Protein AF-A0A7L4RL61-F1 (afdb_monomer_lite)

Structure (mmCIF, N/CA/C/O backbone):
data_AF-A0A7L4RL61-F1
#
_entry.id   AF-A0A7L4RL61-F1
#
loop_
_atom_site.group_PDB
_atom_site.id
_atom_site.type_symbol
_atom_site.label_atom_id
_atom_site.label_alt_id
_atom_site.label_comp_id
_atom_site.label_asym_id
_atom_site.label_entity_id
_atom_site.label_seq_id
_atom_site.pdbx_PDB_ins_code
_atom_site.Cartn_x
_atom_site.Cartn_y
_atom_site.Cartn_z
_atom_site.occupancy
_atom_site.B_iso_or_equiv
_atom_site.auth_seq_id
_atom_site.auth_comp_id
_atom_site.auth_asym_id
_atom_site.auth_atom_id
_atom_site.pdbx_PDB_model_num
ATOM 1 N N . MET A 1 1 ? -25.732 40.008 20.640 1.00 53.16 1 MET A N 1
ATOM 2 C CA . MET A 1 1 ? -24.297 39.909 20.272 1.00 53.16 1 MET A CA 1
ATOM 3 C C . MET A 1 1 ? -23.603 38.650 20.796 1.00 53.16 1 MET A C 1
ATOM 5 O O . MET A 1 1 ? -23.028 37.948 19.981 1.00 53.16 1 MET A O 1
ATOM 9 N N . LYS A 1 2 ? -23.677 38.302 22.093 1.00 52.09 2 LYS A N 1
ATOM 10 C CA . LYS A 1 2 ? -22.966 37.127 22.654 1.00 52.09 2 LYS A CA 1
ATOM 11 C C . LYS A 1 2 ? -23.330 35.771 22.014 1.00 52.09 2 LYS A C 1
ATOM 13 O O . LYS A 1 2 ? -22.437 34.976 21.759 1.00 52.09 2 LYS A O 1
ATOM 18 N N . ARG A 1 3 ? -24.611 35.531 21.694 1.00 57.09 3 ARG A N 1
ATOM 19 C CA . ARG A 1 3 ? -25.061 34.282 21.040 1.00 57.09 3 ARG A CA 1
ATOM 20 C C . ARG A 1 3 ? -24.516 34.125 19.617 1.00 57.09 3 ARG A C 1
ATOM 22 O O . ARG A 1 3 ? -24.036 33.061 19.271 1.00 57.09 3 ARG A O 1
ATOM 29 N N . VAL A 1 4 ? -24.504 35.210 18.841 1.00 68.00 4 VAL A N 1
ATOM 30 C CA . VAL A 1 4 ? -23.969 35.227 17.467 1.00 68.00 4 VAL A CA 1
ATOM 31 C C . VAL A 1 4 ? -22.466 34.946 17.460 1.00 68.00 4 VAL A C 1
ATOM 33 O O . VAL A 1 4 ? -21.997 34.171 16.636 1.00 68.00 4 VAL A O 1
ATOM 36 N N . LEU A 1 5 ? -21.725 35.510 18.422 1.00 64.75 5 LEU A N 1
ATOM 37 C CA . LEU A 1 5 ? -20.291 35.260 18.573 1.00 64.75 5 LEU A CA 1
ATOM 38 C C . LEU A 1 5 ? -19.998 33.790 18.922 1.00 64.75 5 LEU A C 1
ATOM 40 O O . LEU A 1 5 ? -19.074 33.213 18.362 1.00 64.75 5 LEU A O 1
ATOM 44 N N . ALA A 1 6 ? -20.801 33.175 19.800 1.00 62.53 6 ALA A N 1
ATOM 45 C CA . ALA A 1 6 ? -20.654 31.766 20.171 1.00 62.53 6 ALA A CA 1
ATOM 46 C C . ALA A 1 6 ? -20.967 30.819 19.001 1.00 62.53 6 ALA A C 1
ATOM 48 O O . ALA A 1 6 ? -20.230 29.863 18.780 1.00 62.53 6 ALA A O 1
ATOM 49 N N . THR A 1 7 ? -22.009 31.105 18.214 1.00 70.38 7 THR A N 1
ATOM 50 C CA . THR A 1 7 ? -22.335 30.316 17.016 1.00 70.38 7 THR A CA 1
ATOM 51 C C . THR A 1 7 ? -21.255 30.452 15.943 1.00 70.38 7 THR A C 1
ATOM 53 O O . THR A 1 7 ? -20.861 29.452 15.355 1.00 70.38 7 THR A O 1
ATOM 56 N N . LEU A 1 8 ? -20.710 31.654 15.730 1.00 68.88 8 LEU A N 1
ATOM 57 C CA . LEU A 1 8 ? -19.584 31.875 14.815 1.00 68.88 8 LEU A CA 1
ATOM 58 C C . LEU A 1 8 ? -18.316 31.143 15.262 1.00 68.88 8 LEU A C 1
ATOM 60 O O . LEU A 1 8 ? -17.665 30.514 14.437 1.00 68.88 8 LEU A O 1
ATOM 64 N N . LEU A 1 9 ? -17.992 31.177 16.558 1.00 69.62 9 LEU A N 1
ATOM 65 C CA . LEU A 1 9 ? -16.874 30.421 17.128 1.00 69.62 9 LEU A CA 1
ATOM 66 C C . LEU A 1 9 ? -17.061 28.913 16.963 1.00 69.62 9 LEU A C 1
ATOM 68 O O . LEU A 1 9 ? -16.112 28.226 16.605 1.00 69.62 9 LEU A O 1
ATOM 72 N N . PHE A 1 10 ? -18.277 28.406 17.175 1.00 71.75 10 PHE A N 1
ATOM 73 C CA . PHE A 1 10 ? -18.586 26.993 16.978 1.00 71.75 10 PHE A CA 1
ATOM 74 C C . PHE A 1 10 ? -18.433 26.584 15.510 1.00 71.75 10 PHE A C 1
ATOM 76 O O . PHE A 1 10 ? -17.782 25.587 15.228 1.00 71.75 10 PHE A O 1
ATOM 83 N N . VAL A 1 11 ? -18.952 27.381 14.569 1.00 72.50 11 VAL A N 1
ATOM 84 C CA . VAL A 1 11 ? -18.813 27.126 13.125 1.00 72.50 11 VAL A CA 1
ATOM 85 C C . VAL A 1 11 ? -17.354 27.218 12.676 1.00 72.50 11 VAL A C 1
ATOM 87 O O . VAL A 1 11 ? -16.914 26.370 11.912 1.00 72.50 11 VAL A O 1
ATOM 90 N N . LEU A 1 12 ? -16.581 28.187 13.172 1.00 63.78 12 LEU A N 1
ATOM 91 C CA . LEU A 1 12 ? -15.153 28.319 12.860 1.00 63.78 12 LEU A CA 1
ATOM 92 C C . LEU A 1 12 ? -14.323 27.169 13.436 1.00 63.78 12 LEU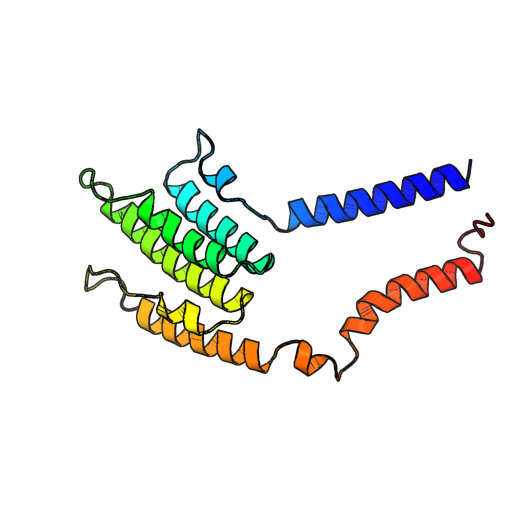 A C 1
ATOM 94 O O . LEU A 1 12 ? -13.413 26.691 12.767 1.00 63.78 12 LEU A O 1
ATOM 98 N N . LEU A 1 13 ? -14.648 26.691 14.640 1.00 62.44 13 LEU A N 1
ATOM 99 C CA . LEU A 1 13 ? -14.012 25.510 15.224 1.00 62.44 13 LEU A CA 1
ATOM 100 C C . LEU A 1 13 ? -14.370 24.246 14.442 1.00 62.44 13 LEU A C 1
ATOM 102 O O . LEU A 1 13 ? -13.479 23.459 14.160 1.00 62.44 13 LEU A O 1
ATOM 106 N N . PHE A 1 14 ? -15.631 24.076 14.041 1.00 63.84 14 PHE A N 1
ATOM 107 C CA . PHE A 1 14 ? -16.071 22.914 13.263 1.00 63.84 14 PHE A CA 1
ATOM 108 C C . PHE A 1 14 ? -15.510 22.921 11.833 1.00 63.84 14 PHE A C 1
ATOM 110 O O . PHE A 1 14 ? -15.072 21.892 11.331 1.00 63.84 14 PHE A O 1
ATOM 117 N N . ALA A 1 15 ? -15.476 24.084 11.178 1.00 58.72 15 ALA A N 1
ATOM 118 C CA . ALA A 1 15 ? -14.875 24.249 9.857 1.00 58.72 15 ALA A CA 1
ATOM 119 C C . ALA A 1 15 ? -13.347 24.113 9.910 1.00 58.72 15 ALA A C 1
ATOM 121 O O . ALA A 1 15 ? -12.753 23.530 9.009 1.00 58.72 15 ALA A O 1
ATOM 122 N N . GLY A 1 16 ? -12.714 24.604 10.979 1.00 52.19 16 GLY A N 1
ATOM 123 C CA . GLY A 1 16 ? -11.284 24.447 11.223 1.00 52.19 16 GLY A CA 1
ATOM 124 C C . GLY A 1 16 ? -10.897 22.996 11.500 1.00 52.19 16 GLY A C 1
ATOM 125 O O . GLY A 1 16 ? -9.913 22.522 10.944 1.00 52.19 16 GLY A O 1
ATOM 126 N N . THR A 1 17 ? -11.682 22.253 12.287 1.00 55.97 17 THR A N 1
ATOM 127 C CA . THR A 1 17 ? -11.422 20.825 12.512 1.00 55.97 17 THR A CA 1
ATOM 128 C C . THR A 1 17 ? -11.669 20.010 11.249 1.00 55.97 17 THR A C 1
ATOM 130 O O . THR A 1 17 ? -10.802 19.225 10.898 1.00 55.97 17 THR A O 1
ATOM 133 N N . PHE A 1 18 ? -12.754 20.231 10.499 1.00 51.75 18 PHE A N 1
ATOM 134 C CA . PHE A 1 18 ? -12.973 19.537 9.218 1.00 51.75 18 PHE A CA 1
ATOM 135 C C . PHE A 1 18 ? -11.929 19.899 8.149 1.00 51.75 18 PHE A C 1
ATOM 137 O O . PHE A 1 18 ? -11.451 19.022 7.433 1.00 51.75 18 PHE A O 1
ATOM 144 N N . GLY A 1 19 ? -11.533 21.170 8.055 1.00 46.69 19 GLY A N 1
ATOM 145 C CA . GLY A 1 19 ? -10.506 21.627 7.116 1.00 46.69 19 GLY A CA 1
ATOM 146 C C . GLY A 1 19 ? -9.113 21.087 7.448 1.00 46.69 19 GLY A C 1
ATOM 147 O O . GLY A 1 19 ? -8.386 20.662 6.548 1.00 46.69 19 GLY A O 1
ATOM 148 N N . CYS A 1 20 ? -8.753 21.029 8.734 1.00 41.34 20 CYS A N 1
ATOM 149 C CA . CYS A 1 20 ? -7.520 20.380 9.176 1.00 41.34 20 CYS A CA 1
ATOM 150 C C . CYS A 1 20 ? -7.597 18.861 8.968 1.00 41.34 20 CYS A C 1
ATOM 152 O O . CYS A 1 20 ? -6.671 18.281 8.430 1.00 41.34 20 CYS A O 1
ATOM 154 N N . LEU A 1 21 ? -8.707 18.193 9.277 1.00 41.88 21 LEU A N 1
ATOM 155 C CA . LEU A 1 21 ? -8.818 16.745 9.051 1.00 41.88 21 LEU A CA 1
ATOM 156 C C . LEU A 1 21 ? -8.637 16.357 7.569 1.00 41.88 21 LEU A C 1
ATOM 158 O O . LEU A 1 21 ? -8.052 15.321 7.290 1.00 41.88 21 LEU A O 1
ATOM 162 N N . ASN A 1 22 ? -9.037 17.194 6.611 1.00 42.53 22 ASN A N 1
ATOM 163 C CA . ASN A 1 22 ? -8.818 16.885 5.192 1.00 42.53 22 ASN A CA 1
ATOM 164 C C . ASN A 1 22 ? -7.415 17.264 4.685 1.00 42.53 22 ASN A C 1
ATOM 166 O O . ASN A 1 22 ? -6.861 16.565 3.842 1.00 42.53 22 ASN A O 1
ATOM 170 N N . SER A 1 23 ? -6.819 18.346 5.196 1.00 40.62 23 SER A N 1
ATOM 171 C CA . SER A 1 23 ? -5.488 18.810 4.760 1.00 40.62 23 SER A CA 1
ATOM 172 C C . SER A 1 23 ? -4.324 18.135 5.491 1.00 40.62 23 SER A C 1
ATOM 174 O O . SER A 1 23 ? -3.259 17.957 4.904 1.00 40.62 23 SER A O 1
ATOM 176 N N . THR A 1 24 ? -4.514 17.715 6.743 1.00 42.66 24 THR A N 1
ATOM 177 C CA . THR A 1 24 ? -3.462 17.085 7.556 1.00 42.66 24 THR A CA 1
ATOM 178 C C . THR A 1 24 ? -3.364 15.573 7.334 1.00 42.66 24 THR A C 1
ATOM 180 O O . THR A 1 24 ? -2.342 14.989 7.678 1.00 42.66 24 THR A O 1
ATOM 183 N N . PHE A 1 25 ? -4.379 14.928 6.741 1.00 50.16 25 PHE A N 1
ATOM 184 C CA . PHE A 1 25 ? -4.336 13.489 6.439 1.00 50.16 25 PHE A CA 1
ATOM 185 C C . PHE A 1 25 ? -3.735 13.151 5.067 1.00 50.16 25 PHE A C 1
ATOM 187 O O . PHE A 1 25 ? -3.536 11.975 4.781 1.00 50.16 25 PHE A O 1
ATOM 194 N N . GLY A 1 26 ? -3.415 14.148 4.231 1.00 55.56 26 GLY A N 1
ATOM 195 C CA . GLY A 1 26 ? -2.774 13.905 2.932 1.00 55.56 26 GLY A CA 1
ATOM 196 C C . GLY A 1 26 ? -3.594 13.007 1.997 1.00 55.56 26 GLY A C 1
ATOM 197 O O . GLY A 1 26 ? -3.015 12.320 1.158 1.00 55.56 26 GLY A O 1
ATOM 198 N N . LEU A 1 27 ? -4.922 12.987 2.163 1.00 67.00 27 LEU A N 1
ATOM 199 C CA . LEU A 1 27 ? -5.813 12.129 1.390 1.00 67.00 27 LEU A CA 1
ATOM 200 C C . LEU A 1 27 ? -5.773 12.538 -0.084 1.00 67.00 27 LEU A C 1
ATOM 202 O O . LEU A 1 27 ? -5.901 13.718 -0.418 1.00 67.00 27 LEU A O 1
ATOM 206 N N . LYS A 1 28 ? -5.592 11.550 -0.956 1.00 78.88 28 LYS A N 1
ATOM 207 C CA . LYS A 1 28 ? -5.568 11.707 -2.410 1.00 78.88 28 LYS A CA 1
ATOM 208 C C . LYS A 1 28 ? -6.709 10.917 -3.023 1.00 78.88 28 LYS A C 1
ATOM 210 O O . LYS A 1 28 ? -7.119 9.888 -2.492 1.00 78.88 28 LYS A O 1
ATOM 215 N N . THR A 1 29 ? -7.223 11.398 -4.143 1.00 83.44 29 THR A N 1
ATOM 216 C CA . THR A 1 29 ? -8.176 10.659 -4.968 1.00 83.44 29 THR A CA 1
ATOM 217 C C . THR A 1 29 ? -7.492 10.168 -6.237 1.00 83.44 29 THR A C 1
ATOM 219 O O . THR A 1 29 ? -6.457 10.695 -6.640 1.00 83.44 29 THR A O 1
ATOM 222 N N . PHE A 1 30 ? -8.072 9.163 -6.891 1.00 84.69 30 PHE A N 1
ATOM 223 C CA . PHE A 1 30 ? -7.554 8.671 -8.171 1.00 84.69 30 PHE A CA 1
ATOM 224 C C . PHE A 1 30 ? -7.590 9.742 -9.272 1.00 84.69 30 PHE A C 1
ATOM 226 O O . PHE A 1 30 ? -6.712 9.766 -10.126 1.00 84.69 30 PHE A O 1
ATOM 233 N N . GLU A 1 31 ? -8.557 10.663 -9.218 1.00 85.50 31 GLU A N 1
ATOM 234 C CA . GLU A 1 31 ? -8.666 11.783 -10.161 1.00 85.50 31 GLU A CA 1
ATOM 235 C C . GLU A 1 31 ? -7.503 12.776 -10.008 1.00 85.50 31 GLU A C 1
ATOM 237 O O . GLU A 1 31 ? -6.969 13.258 -11.006 1.00 85.50 31 GLU A O 1
ATOM 242 N N . ASP A 1 32 ? -7.033 13.010 -8.776 1.00 82.81 32 ASP A N 1
ATOM 243 C CA . ASP A 1 32 ? -5.878 13.882 -8.518 1.00 82.81 32 ASP A CA 1
ATOM 244 C C . ASP A 1 32 ? -4.590 13.361 -9.171 1.00 82.81 32 ASP A C 1
ATOM 246 O O . ASP A 1 32 ? -3.685 14.144 -9.466 1.00 82.81 32 ASP A O 1
ATOM 250 N N . CYS A 1 33 ? -4.494 12.046 -9.381 1.00 84.31 33 CYS A N 1
ATOM 251 C CA . CYS A 1 33 ? -3.322 11.395 -9.964 1.00 84.31 33 CYS A CA 1
ATOM 252 C C . CYS A 1 33 ? -3.294 11.489 -11.493 1.00 84.31 33 CYS A C 1
ATOM 254 O O . CYS A 1 33 ? -2.226 11.392 -12.095 1.00 84.31 33 CYS A O 1
ATOM 256 N N . GLU A 1 34 ? -4.445 11.748 -12.115 1.00 84.25 34 GLU A N 1
ATOM 257 C CA . GLU A 1 34 ? -4.585 11.918 -13.566 1.00 84.25 34 GLU A CA 1
ATOM 258 C C . GLU A 1 34 ? -4.603 13.384 -14.003 1.00 84.25 34 GLU A C 1
ATOM 260 O O . GLU A 1 34 ? -4.761 13.696 -15.187 1.00 84.25 34 GLU A O 1
ATOM 265 N N . ALA A 1 35 ? -4.421 14.304 -13.056 1.00 84.31 35 ALA A N 1
ATOM 266 C CA . ALA A 1 35 ? -4.387 15.723 -13.343 1.00 84.31 35 ALA A CA 1
ATOM 267 C C . ALA A 1 35 ? -3.276 16.067 -14.362 1.00 84.31 35 ALA A C 1
ATOM 269 O O . ALA A 1 35 ? -2.157 15.540 -14.296 1.00 84.31 35 ALA A O 1
ATOM 270 N N . PRO A 1 36 ? -3.543 16.985 -15.309 1.00 79.94 36 PRO A N 1
ATOM 271 C CA . PRO A 1 36 ? -2.550 17.392 -16.292 1.00 79.94 36 PRO A CA 1
ATOM 272 C C . PRO A 1 36 ? -1.343 18.039 -15.600 1.00 79.94 36 PRO A C 1
ATOM 274 O O . PRO A 1 36 ? -1.492 18.958 -14.798 1.00 79.94 36 PRO A O 1
ATOM 277 N N . GLY A 1 37 ? -0.140 17.579 -15.950 1.00 79.38 37 GLY A N 1
ATOM 278 C CA . GLY A 1 37 ? 1.123 18.090 -15.405 1.00 79.38 37 GLY A CA 1
ATOM 279 C C . GLY A 1 37 ? 1.753 17.234 -14.303 1.00 79.38 37 GLY A C 1
ATOM 280 O O . GLY A 1 37 ? 2.864 17.550 -13.891 1.00 79.38 37 GLY A O 1
ATOM 281 N N . VAL A 1 38 ? 1.100 16.151 -13.869 1.00 80.25 38 VAL A N 1
ATOM 282 C CA . VAL A 1 38 ? 1.697 15.152 -12.969 1.00 80.25 38 VAL A CA 1
ATOM 283 C C . VAL A 1 38 ? 2.606 14.219 -13.775 1.00 80.25 38 VAL A C 1
ATOM 285 O O . VAL A 1 38 ? 2.172 13.625 -14.763 1.00 80.25 38 VAL A O 1
ATOM 288 N N . SER A 1 39 ? 3.875 14.100 -13.379 1.00 84.25 39 SER A N 1
ATOM 289 C CA . SER A 1 39 ? 4.831 13.192 -14.028 1.00 84.25 39 SER A CA 1
ATOM 290 C C . SER A 1 39 ? 4.553 11.725 -13.687 1.00 84.25 39 SER A C 1
ATOM 292 O O . SER A 1 39 ? 4.048 11.427 -12.610 1.00 84.25 39 SER A O 1
ATOM 294 N N . ASP A 1 40 ? 4.959 10.782 -14.544 1.00 83.44 40 ASP A N 1
ATOM 295 C CA . ASP A 1 40 ? 4.751 9.338 -14.308 1.00 83.44 40 ASP A CA 1
ATOM 296 C C . ASP A 1 40 ? 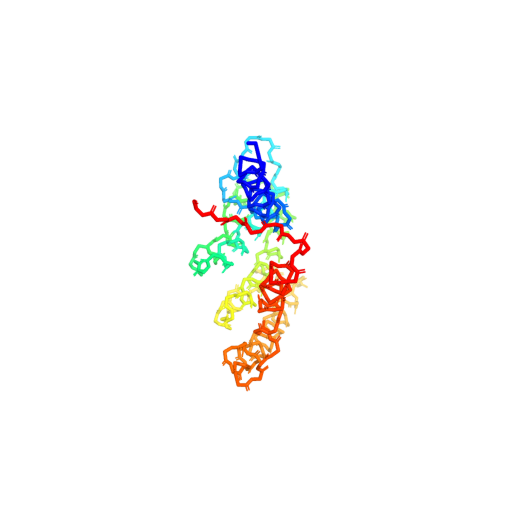5.311 8.863 -12.958 1.00 83.44 40 ASP A C 1
ATOM 298 O O . ASP A 1 40 ? 4.747 7.994 -12.303 1.00 83.44 40 ASP A O 1
ATOM 302 N N . THR A 1 41 ? 6.411 9.469 -12.505 1.00 82.81 41 THR A N 1
ATOM 303 C CA . THR A 1 41 ? 6.984 9.179 -11.187 1.00 82.81 41 THR A CA 1
ATOM 304 C C . THR A 1 41 ? 6.074 9.641 -10.048 1.00 82.81 41 THR A C 1
ATOM 306 O O . THR A 1 41 ? 5.870 8.900 -9.090 1.00 82.81 41 THR A O 1
ATOM 309 N N . GLU A 1 42 ? 5.515 10.846 -10.154 1.00 86.19 42 GLU A N 1
ATOM 310 C CA . GLU A 1 42 ? 4.571 11.382 -9.169 1.00 86.19 42 GLU A CA 1
ATOM 311 C C . GLU A 1 42 ? 3.236 10.633 -9.209 1.00 86.19 42 GLU A C 1
ATOM 313 O O . GLU A 1 42 ? 2.595 10.477 -8.171 1.00 86.19 42 GLU A O 1
ATOM 318 N N . LYS A 1 43 ? 2.834 10.109 -10.376 1.00 86.31 43 LYS A N 1
ATOM 319 C CA . LYS A 1 43 ? 1.647 9.257 -10.501 1.00 86.31 43 LYS A CA 1
ATOM 320 C C . LYS A 1 43 ? 1.771 7.995 -9.656 1.00 86.31 43 LYS A C 1
ATOM 322 O O . LYS A 1 43 ? 0.837 7.682 -8.925 1.00 86.31 43 LYS A O 1
ATOM 327 N N . ILE A 1 44 ? 2.920 7.311 -9.703 1.00 86.69 44 ILE A N 1
ATOM 328 C CA . ILE A 1 44 ? 3.178 6.096 -8.905 1.00 86.69 44 ILE A CA 1
ATOM 329 C C . ILE A 1 44 ? 2.903 6.351 -7.416 1.00 86.69 44 ILE A C 1
ATOM 331 O O . ILE A 1 44 ? 2.146 5.613 -6.786 1.00 86.69 44 ILE A O 1
ATOM 335 N N . GLU A 1 45 ? 3.472 7.426 -6.871 1.00 87.94 45 GLU A N 1
ATOM 336 C CA . GLU A 1 45 ? 3.300 7.799 -5.462 1.00 87.94 45 GLU A CA 1
ATOM 337 C C . GLU A 1 45 ? 1.869 8.277 -5.167 1.00 87.94 45 GLU A C 1
ATOM 339 O O . GLU A 1 45 ? 1.296 7.952 -4.126 1.00 87.94 45 GLU A O 1
ATOM 344 N N . CYS A 1 46 ? 1.251 9.010 -6.095 1.00 88.56 46 CYS A N 1
ATOM 345 C CA . CYS A 1 46 ? -0.120 9.485 -5.943 1.00 88.56 46 CYS A CA 1
ATOM 346 C C . CYS A 1 46 ? -1.125 8.329 -5.851 1.00 88.56 46 CYS A C 1
ATOM 348 O O . CYS A 1 46 ? -1.984 8.344 -4.968 1.00 88.56 46 CYS A O 1
ATOM 350 N N . TYR A 1 47 ? -1.002 7.305 -6.703 1.00 91.38 47 TYR A N 1
ATOM 351 C CA . TYR A 1 47 ? -1.874 6.127 -6.657 1.00 91.38 47 TYR A CA 1
ATOM 352 C C . TYR A 1 47 ? -1.755 5.361 -5.346 1.00 91.38 47 TYR A C 1
ATOM 354 O O . TYR A 1 47 ? -2.768 4.893 -4.828 1.00 91.38 47 TYR A O 1
ATOM 362 N N . HIS A 1 48 ? -0.551 5.278 -4.775 1.00 91.38 48 HIS A N 1
ATOM 363 C CA . HIS A 1 48 ? -0.360 4.698 -3.450 1.00 91.38 48 HIS A CA 1
ATOM 364 C C . HIS A 1 48 ? -1.138 5.497 -2.389 1.00 91.38 48 HIS A C 1
ATOM 366 O O . HIS A 1 48 ? -1.952 4.932 -1.655 1.00 91.38 48 HIS A O 1
ATOM 372 N N . LEU A 1 49 ? -0.989 6.824 -2.354 1.00 88.88 49 LEU A N 1
ATOM 373 C CA . LEU A 1 49 ? -1.732 7.669 -1.410 1.00 88.88 49 LEU A CA 1
ATOM 374 C C . LEU A 1 49 ? -3.255 7.583 -1.610 1.00 88.88 49 LEU A C 1
ATOM 376 O O . LEU A 1 49 ? -4.012 7.561 -0.634 1.00 88.88 49 LEU A O 1
ATOM 380 N N . ALA A 1 50 ? -3.718 7.495 -2.857 1.00 88.44 50 ALA A N 1
ATOM 381 C CA . ALA A 1 50 ? -5.134 7.336 -3.171 1.00 88.44 50 ALA A CA 1
ATOM 382 C C . ALA A 1 50 ? -5.680 5.974 -2.714 1.00 88.44 50 ALA A C 1
ATOM 384 O O . ALA A 1 50 ? -6.748 5.903 -2.103 1.00 88.44 50 ALA A O 1
ATOM 385 N N . ALA A 1 51 ? -4.915 4.900 -2.910 1.00 91.38 51 ALA A N 1
ATOM 386 C CA . ALA A 1 51 ? -5.245 3.568 -2.418 1.00 91.38 51 ALA A CA 1
ATOM 387 C C . ALA A 1 51 ? -5.327 3.514 -0.885 1.00 91.38 51 ALA A C 1
ATOM 389 O O . ALA A 1 51 ? -6.285 2.969 -0.333 1.00 91.38 51 ALA A O 1
ATOM 390 N N . MET A 1 52 ? -4.377 4.138 -0.180 1.00 90.06 52 MET A N 1
ATOM 391 C CA . MET A 1 52 ? -4.437 4.265 1.281 1.00 90.06 52 MET A CA 1
ATOM 392 C C . MET A 1 52 ? -5.669 5.055 1.729 1.00 90.06 52 MET A C 1
ATOM 394 O O . MET A 1 52 ? -6.322 4.682 2.702 1.00 90.06 52 MET A O 1
ATOM 398 N N . SER A 1 53 ? -6.020 6.122 1.007 1.00 86.31 53 SER A N 1
ATOM 399 C CA . SER A 1 53 ? -7.210 6.931 1.292 1.00 86.31 53 SER A CA 1
ATOM 400 C C . SER A 1 53 ? -8.494 6.104 1.156 1.00 86.31 53 SER A C 1
ATOM 402 O O . SER A 1 53 ? -9.344 6.140 2.046 1.00 86.31 53 SER A O 1
ATOM 404 N N . ALA A 1 54 ? -8.601 5.289 0.101 1.00 85.12 54 ALA A N 1
ATOM 405 C CA . ALA A 1 54 ? -9.703 4.342 -0.077 1.00 85.12 54 ALA A CA 1
ATOM 406 C C . ALA A 1 54 ? -9.743 3.280 1.039 1.00 85.12 54 ALA A C 1
ATOM 408 O O . ALA A 1 54 ? -10.818 2.965 1.554 1.00 85.12 54 ALA A O 1
ATOM 409 N N . ALA A 1 55 ? -8.580 2.789 1.486 1.00 86.56 55 ALA A N 1
ATOM 410 C CA . ALA A 1 55 ? -8.491 1.843 2.598 1.00 86.56 55 ALA A CA 1
ATOM 411 C C . ALA A 1 55 ? -8.987 2.459 3.917 1.00 86.56 55 ALA A C 1
ATOM 413 O O . ALA A 1 55 ? -9.759 1.823 4.634 1.00 86.56 55 ALA A O 1
ATOM 414 N N . TYR A 1 56 ? -8.610 3.708 4.219 1.00 81.94 56 TYR A N 1
ATOM 415 C CA . TYR A 1 56 ? -9.118 4.442 5.386 1.00 81.94 56 TYR A CA 1
ATOM 416 C C . TYR A 1 56 ? -10.621 4.733 5.296 1.00 81.94 56 TYR A C 1
ATOM 418 O O . TYR A 1 56 ? -11.297 4.764 6.324 1.00 81.94 56 TYR A O 1
ATOM 426 N N . ALA A 1 57 ? -11.155 4.906 4.085 1.00 82.50 57 ALA A N 1
ATOM 427 C CA . ALA A 1 57 ? -12.591 5.031 3.842 1.00 82.50 57 ALA A CA 1
ATOM 428 C C . ALA A 1 57 ? -13.351 3.691 3.949 1.00 82.50 57 ALA A C 1
ATOM 430 O O . ALA A 1 57 ? -14.581 3.682 3.923 1.00 82.50 57 ALA A O 1
ATOM 431 N N . GLY A 1 58 ? -12.641 2.566 4.089 1.00 82.56 58 GLY A N 1
ATOM 432 C CA . GLY A 1 58 ? -13.214 1.224 4.202 1.00 82.56 58 GLY A CA 1
ATOM 433 C C . GLY A 1 58 ? -13.504 0.534 2.864 1.00 82.56 58 GLY A C 1
ATOM 434 O O . GLY A 1 58 ? -14.005 -0.591 2.866 1.00 82.56 58 GLY A O 1
ATOM 435 N N . ASP A 1 59 ? -13.167 1.150 1.726 1.00 86.44 59 ASP A N 1
ATOM 436 C CA . ASP A 1 59 ? -13.316 0.532 0.406 1.00 86.44 59 ASP A CA 1
ATOM 437 C C . ASP A 1 59 ? -12.073 -0.296 0.057 1.00 86.44 59 ASP A C 1
ATOM 439 O O . ASP A 1 59 ? -11.153 0.140 -0.640 1.00 86.44 59 ASP A O 1
ATOM 443 N N . LYS A 1 60 ? -12.054 -1.534 0.561 1.00 88.31 60 LYS A N 1
ATOM 444 C CA . LYS A 1 60 ? -10.961 -2.486 0.319 1.00 88.31 60 LYS A CA 1
ATOM 445 C C . LYS A 1 60 ? -10.741 -2.764 -1.170 1.00 88.31 60 LYS A C 1
ATOM 447 O O . LYS A 1 60 ? -9.603 -2.950 -1.591 1.00 88.31 60 LYS A O 1
ATOM 452 N N . THR A 1 61 ? -11.811 -2.804 -1.966 1.00 90.50 61 THR A N 1
ATOM 453 C CA . THR A 1 61 ? -11.713 -3.171 -3.385 1.00 90.50 61 THR A CA 1
ATOM 454 C C . THR A 1 61 ? -11.021 -2.064 -4.166 1.00 90.50 61 THR A C 1
ATOM 456 O O . THR A 1 61 ? -10.060 -2.338 -4.884 1.00 90.50 61 THR A O 1
ATOM 459 N N . GLN A 1 62 ? -11.453 -0.812 -3.985 1.00 89.12 62 GLN A N 1
ATOM 460 C CA . GLN A 1 62 ? -10.784 0.325 -4.614 1.00 89.12 62 GLN A CA 1
ATOM 461 C C . GLN A 1 62 ? -9.357 0.510 -4.108 1.00 89.12 62 GLN A C 1
ATOM 463 O O . GLN A 1 62 ? -8.480 0.826 -4.907 1.00 89.12 62 GLN A O 1
ATOM 468 N N . ALA A 1 63 ? -9.098 0.271 -2.820 1.00 90.12 63 ALA A N 1
ATOM 469 C CA . ALA A 1 63 ? -7.747 0.347 -2.278 1.00 90.12 63 ALA A CA 1
ATOM 470 C C . ALA A 1 63 ? -6.794 -0.631 -2.981 1.00 90.12 63 ALA A C 1
ATOM 472 O O . ALA A 1 63 ? -5.728 -0.236 -3.450 1.00 90.12 63 ALA A O 1
ATOM 473 N N . VAL A 1 64 ? -7.200 -1.896 -3.126 1.00 91.81 64 VAL A N 1
ATOM 474 C CA . VAL A 1 64 ? -6.386 -2.900 -3.822 1.00 91.81 64 VAL A CA 1
ATOM 475 C C . VAL A 1 64 ? -6.214 -2.535 -5.295 1.00 91.81 64 VAL A C 1
ATOM 477 O O . VAL A 1 64 ? -5.083 -2.525 -5.774 1.00 91.81 64 VAL A O 1
ATOM 480 N N . LEU A 1 65 ? -7.293 -2.189 -6.009 1.00 90.12 65 LEU A N 1
ATOM 481 C CA . LEU A 1 65 ? -7.216 -1.778 -7.419 1.00 90.12 65 LEU A CA 1
ATOM 482 C C . LEU A 1 65 ? -6.296 -0.568 -7.618 1.00 90.12 65 LEU A C 1
ATOM 484 O O . LEU A 1 65 ? -5.513 -0.546 -8.564 1.00 90.12 65 LEU A O 1
ATOM 488 N N . GLY A 1 66 ? -6.339 0.392 -6.695 1.00 88.44 66 GLY A N 1
ATOM 489 C CA . GLY A 1 66 ? -5.477 1.566 -6.691 1.00 88.44 66 GLY A CA 1
ATOM 490 C C . GLY A 1 66 ? -3.991 1.227 -6.636 1.00 88.44 66 GLY A C 1
ATOM 491 O O . GLY A 1 66 ? -3.207 1.821 -7.372 1.00 88.44 66 GLY A O 1
ATOM 492 N N . CYS A 1 67 ? -3.604 0.216 -5.851 1.00 90.62 67 CYS A N 1
ATOM 493 C CA . CYS A 1 67 ? -2.217 -0.251 -5.823 1.00 90.62 67 CYS A CA 1
ATOM 494 C C . CYS A 1 67 ? -1.752 -0.810 -7.176 1.00 90.62 67 CYS A C 1
ATOM 496 O O . CYS A 1 67 ? -0.582 -0.668 -7.523 1.00 90.62 67 CYS A O 1
ATOM 498 N N . TYR A 1 68 ? -2.647 -1.426 -7.956 1.00 88.38 68 TYR A N 1
ATOM 499 C CA . TYR A 1 68 ? -2.322 -1.939 -9.291 1.00 88.38 68 TYR A CA 1
ATOM 500 C C . TYR A 1 68 ? -2.414 -0.877 -10.396 1.00 88.38 68 TYR A C 1
ATOM 502 O O . TYR A 1 68 ? -1.748 -1.023 -11.420 1.00 88.38 68 TYR A O 1
ATOM 510 N N . ALA A 1 69 ? -3.197 0.189 -10.204 1.00 85.50 69 ALA A N 1
ATOM 511 C CA . ALA A 1 69 ? -3.397 1.244 -11.201 1.00 85.50 69 ALA A CA 1
ATOM 512 C C . ALA A 1 69 ? -2.071 1.886 -11.646 1.00 85.50 69 ALA A C 1
ATOM 514 O O . ALA A 1 69 ? -1.840 2.046 -12.842 1.00 85.50 69 ALA A O 1
ATOM 515 N N . ALA A 1 70 ? -1.142 2.113 -10.710 1.00 73.38 70 ALA A N 1
ATOM 516 C CA . ALA A 1 70 ? 0.198 2.619 -11.016 1.00 73.38 70 ALA A CA 1
ATOM 517 C C . ALA A 1 70 ? 0.985 1.733 -12.003 1.00 73.38 70 ALA A C 1
ATOM 519 O O . ALA A 1 70 ? 1.814 2.236 -12.752 1.00 73.38 70 ALA A O 1
ATOM 520 N N . MET A 1 71 ? 0.750 0.417 -12.018 1.00 75.19 71 MET A N 1
ATOM 521 C CA . MET A 1 71 ? 1.411 -0.491 -12.959 1.00 75.19 71 MET A CA 1
ATOM 522 C C . MET A 1 71 ? 0.729 -0.523 -14.328 1.00 75.19 71 MET A C 1
ATOM 524 O O . MET A 1 71 ? 1.424 -0.637 -15.336 1.00 75.19 71 MET A O 1
ATOM 528 N N . TYR A 1 72 ? -0.604 -0.443 -14.368 1.00 72.75 72 TYR A N 1
ATOM 529 C CA . TYR A 1 72 ? -1.369 -0.496 -15.616 1.00 72.75 72 TYR A CA 1
ATOM 530 C C . TYR A 1 72 ? -1.251 0.794 -16.430 1.00 72.75 72 TYR A C 1
ATOM 532 O O . TYR A 1 72 ? -1.078 0.726 -17.642 1.00 72.75 72 TYR A O 1
ATOM 540 N N . GLU A 1 73 ? -1.246 1.957 -15.777 1.00 69.69 73 GLU A N 1
ATOM 541 C CA . GLU A 1 73 ? -1.095 3.247 -16.467 1.00 69.69 73 GLU A CA 1
ATOM 542 C C . GLU A 1 73 ? 0.331 3.471 -17.008 1.00 69.69 73 GLU A C 1
ATOM 544 O O . GLU A 1 73 ? 0.551 4.268 -17.919 1.00 69.69 73 GLU A O 1
ATOM 549 N N . ILE A 1 74 ? 1.321 2.727 -16.496 1.00 67.69 74 ILE A N 1
ATOM 550 C CA . ILE A 1 74 ? 2.739 2.840 -16.887 1.00 67.69 74 ILE A CA 1
ATOM 551 C C . ILE A 1 74 ? 3.140 1.738 -17.896 1.00 67.69 74 ILE A C 1
ATOM 553 O O . ILE A 1 74 ? 4.324 1.553 -18.177 1.00 67.69 74 ILE A O 1
ATOM 557 N N . ASP A 1 75 ? 2.163 1.041 -18.501 1.00 58.28 75 ASP A N 1
ATOM 558 C CA . ASP A 1 75 ? 2.327 -0.157 -19.349 1.00 58.28 75 ASP A CA 1
ATOM 559 C C . ASP A 1 75 ? 3.601 -0.137 -20.243 1.00 58.28 75 ASP A C 1
ATOM 561 O O . ASP A 1 75 ? 3.826 0.821 -21.003 1.00 58.28 75 ASP A O 1
ATOM 565 N N . PRO A 1 76 ? 4.446 -1.191 -20.180 1.00 52.16 76 PRO A N 1
ATOM 566 C CA . PRO A 1 76 ? 5.730 -1.317 -20.872 1.00 52.16 76 PRO A CA 1
ATOM 567 C C . PRO A 1 76 ? 5.680 -1.428 -22.405 1.00 52.16 76 PRO A C 1
ATOM 569 O O . PRO A 1 76 ? 6.740 -1.571 -23.012 1.00 52.16 76 PRO A O 1
ATOM 572 N N . MET A 1 77 ? 4.529 -1.309 -23.076 1.00 53.38 77 MET A N 1
ATOM 573 C CA . MET A 1 77 ? 4.457 -1.365 -24.552 1.00 53.38 77 MET A CA 1
ATOM 574 C C . MET A 1 77 ? 5.286 -0.301 -25.319 1.00 53.38 77 MET A C 1
ATOM 576 O O . MET A 1 77 ? 5.249 -0.283 -26.546 1.00 53.38 77 MET A O 1
ATOM 580 N N . HIS A 1 78 ? 6.035 0.586 -24.650 1.00 48.44 78 HIS A N 1
ATOM 581 C CA . HIS A 1 78 ? 6.848 1.629 -25.290 1.00 48.44 78 HIS A CA 1
ATOM 582 C C . HIS A 1 78 ? 8.302 1.626 -24.772 1.00 48.44 78 HIS A C 1
ATOM 584 O O . HIS A 1 78 ? 8.569 2.064 -23.657 1.00 48.44 78 HIS A O 1
ATOM 590 N N . GLU A 1 79 ? 9.200 1.110 -25.621 1.00 46.69 79 GLU A N 1
ATOM 591 C CA . GLU A 1 79 ? 10.655 1.337 -25.749 1.00 46.69 79 GLU A CA 1
ATOM 592 C C . GLU A 1 79 ? 11.480 1.652 -24.481 1.00 46.69 79 GLU A C 1
ATOM 594 O O . GLU A 1 79 ? 11.454 2.768 -23.974 1.00 46.69 79 GLU A O 1
ATOM 599 N N . GLU A 1 80 ? 12.296 0.669 -24.063 1.00 47.78 80 GLU A N 1
ATOM 600 C CA . GLU A 1 80 ? 13.620 0.701 -23.384 1.00 47.78 80 GLU A CA 1
ATOM 601 C C . GLU A 1 80 ? 13.869 1.588 -22.138 1.00 47.78 80 GLU A C 1
ATOM 603 O O . GLU A 1 80 ? 14.675 1.213 -21.291 1.00 47.78 80 GLU A O 1
ATOM 608 N N . LYS A 1 81 ? 13.174 2.713 -21.939 1.00 48.69 81 LYS A N 1
ATOM 609 C CA . LYS A 1 81 ? 13.238 3.576 -20.743 1.00 48.69 81 LYS A CA 1
ATOM 610 C C . LYS A 1 81 ? 12.224 3.202 -19.657 1.00 48.69 81 LYS A C 1
ATOM 612 O O . LYS A 1 81 ? 12.301 3.722 -18.546 1.00 48.69 81 LYS A O 1
ATOM 617 N N . LYS A 1 82 ? 11.276 2.311 -19.963 1.00 54.22 82 LYS A N 1
ATOM 618 C CA . LYS A 1 82 ? 10.209 1.897 -19.039 1.00 54.22 82 LYS A CA 1
ATOM 619 C C . LYS A 1 82 ? 10.613 0.808 -18.051 1.00 54.22 82 LYS A C 1
ATOM 621 O O . LYS A 1 82 ? 9.857 0.577 -17.120 1.00 54.22 82 LYS A O 1
ATOM 626 N N . ASP A 1 83 ? 11.785 0.189 -18.188 1.00 66.44 83 ASP A N 1
ATOM 627 C CA . ASP A 1 83 ? 12.194 -0.885 -17.274 1.00 66.44 83 ASP A CA 1
ATOM 628 C C . ASP A 1 83 ? 12.365 -0.362 -15.833 1.00 66.44 83 ASP A C 1
ATOM 630 O O . ASP A 1 83 ? 11.861 -0.960 -14.886 1.00 66.44 83 ASP A O 1
ATOM 634 N N . ASP A 1 84 ? 12.964 0.820 -15.652 1.00 75.69 84 ASP A N 1
ATOM 635 C CA . ASP A 1 84 ? 13.166 1.408 -14.319 1.00 75.69 84 ASP A CA 1
ATOM 636 C C . ASP A 1 84 ? 11.878 1.974 -13.707 1.00 75.69 84 ASP A C 1
ATOM 638 O O . ASP A 1 84 ? 11.623 1.779 -12.517 1.00 75.69 84 ASP A O 1
ATOM 642 N N . LEU A 1 85 ? 11.033 2.637 -14.506 1.00 78.12 85 LEU A N 1
ATOM 643 C CA . LEU A 1 85 ? 9.734 3.137 -14.036 1.00 78.12 85 LEU A CA 1
ATOM 644 C C . LEU A 1 85 ? 8.775 1.996 -13.708 1.00 78.12 85 LEU A C 1
ATOM 646 O O . LEU A 1 85 ? 8.094 2.046 -12.689 1.00 78.12 85 LEU A O 1
ATOM 650 N N . TRP A 1 86 ? 8.763 0.943 -14.519 1.00 78.81 86 TRP A N 1
ATOM 651 C CA . TRP A 1 86 ? 7.960 -0.242 -14.264 1.00 78.81 86 TRP A CA 1
ATOM 652 C C . TRP A 1 86 ? 8.458 -1.007 -13.035 1.00 78.81 86 TRP A C 1
ATOM 654 O O . TRP A 1 86 ? 7.650 -1.395 -12.195 1.00 78.81 86 TRP A O 1
ATOM 664 N N . LYS A 1 87 ? 9.779 -1.153 -12.850 1.00 79.44 87 LYS A N 1
ATOM 665 C CA . LYS A 1 87 ? 10.354 -1.696 -11.605 1.00 79.44 87 LYS A CA 1
ATOM 666 C C . LYS A 1 87 ? 9.975 -0.849 -10.396 1.00 79.44 87 LYS A C 1
ATOM 668 O O . LYS A 1 87 ? 9.613 -1.400 -9.360 1.00 79.44 87 LYS A O 1
ATOM 673 N N . ARG A 1 88 ? 10.025 0.481 -10.515 1.00 84.00 88 ARG A N 1
ATOM 674 C CA . ARG A 1 88 ? 9.580 1.382 -9.446 1.00 84.00 88 ARG A CA 1
ATOM 675 C C . ARG A 1 88 ? 8.095 1.191 -9.150 1.00 84.00 88 ARG A C 1
ATOM 677 O O . ARG A 1 88 ? 7.745 1.048 -7.987 1.00 84.00 88 ARG A O 1
ATOM 684 N N . ALA A 1 89 ? 7.248 1.118 -10.173 1.00 85.50 89 ALA A N 1
ATOM 685 C CA . ALA A 1 89 ? 5.817 0.875 -10.020 1.00 85.50 89 ALA A CA 1
ATOM 686 C C . ALA A 1 89 ? 5.530 -0.492 -9.375 1.00 85.50 89 ALA A C 1
ATOM 688 O O . ALA A 1 89 ? 4.638 -0.598 -8.544 1.00 85.50 89 ALA A O 1
ATOM 689 N N . GLN A 1 90 ? 6.315 -1.526 -9.687 1.00 83.88 90 GLN A N 1
ATOM 690 C CA . GLN A 1 90 ? 6.229 -2.839 -9.039 1.00 83.88 90 GLN A CA 1
ATOM 691 C C . GLN A 1 90 ? 6.572 -2.790 -7.549 1.00 83.88 90 GLN A C 1
ATOM 693 O O . GLN A 1 90 ? 5.841 -3.344 -6.724 1.00 83.88 90 GLN A O 1
ATOM 698 N N . ILE A 1 91 ? 7.695 -2.147 -7.212 1.00 86.00 91 ILE A N 1
ATOM 699 C CA . ILE A 1 91 ? 8.132 -1.969 -5.824 1.00 86.00 91 ILE A CA 1
ATOM 700 C C . ILE A 1 91 ? 7.063 -1.189 -5.062 1.00 86.00 91 ILE A C 1
ATOM 702 O O . ILE A 1 91 ? 6.638 -1.618 -3.991 1.00 86.00 91 ILE A O 1
ATOM 706 N N . GLU A 1 92 ? 6.572 -0.100 -5.650 1.00 88.69 92 GLU A N 1
ATOM 707 C CA . GLU A 1 92 ? 5.559 0.725 -5.014 1.00 88.69 92 GLU A CA 1
ATOM 708 C C . GLU A 1 92 ? 4.215 0.011 -4.891 1.00 88.69 92 GLU A C 1
ATOM 710 O O . GLU A 1 92 ? 3.585 0.109 -3.845 1.00 88.69 92 GLU A O 1
ATOM 715 N N . LYS A 1 93 ? 3.801 -0.796 -5.876 1.00 90.31 93 LYS A N 1
ATOM 716 C CA . LYS A 1 93 ? 2.620 -1.664 -5.754 1.00 90.31 93 LYS A CA 1
ATOM 717 C C . LYS A 1 93 ? 2.757 -2.585 -4.540 1.00 90.31 93 LYS A C 1
ATOM 719 O O . LYS A 1 93 ? 1.819 -2.704 -3.756 1.00 90.31 93 LYS A O 1
ATOM 724 N N . ASN A 1 94 ? 3.906 -3.237 -4.361 1.00 90.56 94 ASN A N 1
ATOM 725 C CA . ASN A 1 94 ? 4.127 -4.126 -3.217 1.00 90.56 94 ASN A CA 1
ATOM 726 C C . ASN A 1 94 ? 4.086 -3.361 -1.877 1.00 90.56 94 ASN A C 1
ATOM 728 O O . ASN A 1 94 ? 3.473 -3.851 -0.929 1.00 90.56 94 ASN A O 1
ATOM 732 N N . ASN A 1 95 ? 4.672 -2.159 -1.810 1.00 90.38 95 ASN A N 1
ATOM 733 C CA . ASN A 1 95 ? 4.579 -1.278 -0.637 1.00 90.38 95 ASN A CA 1
ATOM 734 C C . ASN A 1 95 ? 3.130 -0.839 -0.370 1.00 90.38 95 ASN A C 1
ATOM 736 O O . ASN A 1 95 ? 2.655 -0.908 0.760 1.00 90.38 95 ASN A O 1
ATOM 740 N N . CYS A 1 96 ? 2.397 -0.477 -1.420 1.00 92.19 96 CYS A N 1
ATOM 741 C CA . CYS A 1 96 ? 0.997 -0.088 -1.344 1.00 92.19 96 CYS A CA 1
ATOM 742 C C . CYS A 1 96 ? 0.122 -1.218 -0.811 1.00 92.19 96 CYS A C 1
ATOM 744 O O . CYS A 1 96 ? -0.655 -1.012 0.117 1.00 92.19 96 CYS A O 1
ATOM 746 N N . LEU A 1 97 ? 0.281 -2.439 -1.330 1.00 93.31 97 LEU A N 1
ATOM 747 C CA . LEU A 1 97 ? -0.452 -3.604 -0.833 1.00 93.31 97 LEU A CA 1
ATOM 748 C C . LEU A 1 97 ? -0.132 -3.887 0.637 1.00 93.31 97 LEU A C 1
ATOM 750 O O . LEU A 1 97 ? -1.034 -4.238 1.393 1.00 93.31 97 LEU A O 1
ATOM 754 N N . TYR A 1 98 ? 1.120 -3.696 1.054 1.00 92.31 98 TYR A N 1
ATOM 755 C CA . TYR A 1 98 ? 1.529 -3.827 2.449 1.00 92.31 98 TYR A CA 1
ATOM 756 C C . TYR A 1 98 ? 0.816 -2.818 3.364 1.00 92.31 98 TYR A C 1
ATOM 758 O O . TYR A 1 98 ? 0.247 -3.198 4.392 1.00 92.31 98 TYR A O 1
ATOM 766 N N . ASP A 1 99 ? 0.809 -1.537 2.995 1.00 92.00 99 ASP A N 1
ATOM 767 C CA . ASP A 1 99 ? 0.183 -0.492 3.806 1.00 92.00 99 ASP A CA 1
ATOM 768 C C . ASP A 1 99 ? -1.348 -0.576 3.782 1.00 92.00 99 ASP A C 1
ATOM 770 O O . ASP A 1 99 ? -1.986 -0.478 4.836 1.00 92.00 99 ASP A O 1
ATOM 774 N N . VAL A 1 100 ? -1.949 -0.870 2.625 1.00 92.31 100 VAL A N 1
ATOM 775 C CA . VAL A 1 100 ? -3.388 -1.143 2.502 1.00 92.31 100 VAL A CA 1
ATOM 776 C C . VAL A 1 100 ? -3.788 -2.352 3.346 1.00 92.31 100 VAL A C 1
ATOM 778 O O . VAL A 1 100 ? -4.780 -2.265 4.066 1.00 92.31 100 VAL A O 1
ATOM 781 N N . ALA A 1 101 ? -3.018 -3.447 3.340 1.00 92.38 101 ALA A N 1
ATOM 782 C CA . ALA A 1 101 ? -3.301 -4.621 4.169 1.00 92.38 101 ALA A CA 1
ATOM 783 C C . ALA A 1 101 ? -3.296 -4.288 5.669 1.00 92.38 101 ALA A C 1
ATOM 785 O O . ALA A 1 101 ? -4.151 -4.769 6.415 1.00 92.38 101 ALA A O 1
ATOM 786 N N . LYS A 1 102 ? -2.382 -3.416 6.116 1.00 91.12 102 LYS A N 1
ATOM 787 C CA . LYS A 1 102 ? -2.329 -2.941 7.509 1.00 91.12 102 LYS A CA 1
ATOM 788 C C . LYS A 1 102 ? -3.511 -2.052 7.880 1.00 91.12 102 LYS A C 1
ATOM 790 O O . LYS A 1 102 ? -4.049 -2.203 8.976 1.00 91.12 102 LYS A O 1
ATOM 795 N N . ILE A 1 103 ? -3.915 -1.139 6.998 1.00 88.12 103 ILE A N 1
ATOM 796 C CA . ILE A 1 103 ? -5.067 -0.253 7.231 1.00 88.12 103 ILE A CA 1
ATOM 797 C C . ILE A 1 103 ? -6.365 -1.067 7.243 1.00 88.12 103 ILE A C 1
ATOM 799 O O . ILE A 1 103 ? -7.167 -0.947 8.169 1.00 88.12 103 ILE A O 1
ATOM 803 N N . ALA A 1 104 ? -6.541 -1.936 6.246 1.00 89.00 104 ALA A N 1
ATOM 804 C CA . ALA A 1 104 ? -7.715 -2.786 6.075 1.00 89.00 104 ALA A CA 1
ATOM 805 C C . ALA A 1 104 ? -7.776 -3.961 7.064 1.00 89.00 104 ALA A C 1
ATOM 807 O O . ALA A 1 104 ? -8.832 -4.594 7.165 1.00 89.00 104 ALA A O 1
ATOM 808 N N . LYS A 1 105 ? -6.662 -4.242 7.760 1.00 89.06 105 LYS A N 1
ATOM 809 C CA . LYS A 1 105 ? -6.454 -5.395 8.652 1.00 89.06 105 LYS A CA 1
ATOM 810 C C . LYS A 1 105 ? -6.882 -6.690 7.971 1.00 89.06 105 LYS A C 1
ATOM 812 O O . LYS A 1 105 ? -7.803 -7.365 8.420 1.00 89.06 105 LYS A O 1
ATOM 817 N N . ASP A 1 106 ? -6.288 -6.935 6.809 1.00 90.31 106 ASP A N 1
ATOM 818 C CA . ASP A 1 106 ? -6.659 -8.045 5.941 1.00 90.31 106 ASP A CA 1
ATOM 819 C C . ASP A 1 106 ? -5.413 -8.705 5.352 1.00 90.31 106 ASP A C 1
ATOM 821 O O . ASP A 1 106 ? -4.798 -8.209 4.403 1.00 90.31 106 ASP A O 1
ATOM 825 N N . SER A 1 107 ? -5.016 -9.827 5.952 1.00 90.56 107 SER A N 1
ATOM 826 C CA . SER A 1 107 ? -3.807 -10.556 5.557 1.00 90.56 107 SER A CA 1
ATOM 827 C C . SER A 1 107 ? -3.887 -11.148 4.144 1.00 90.56 107 SER A C 1
ATOM 829 O O . SER A 1 107 ? -2.842 -11.397 3.535 1.00 90.56 107 SER A O 1
ATOM 831 N N . ALA A 1 108 ? -5.090 -11.319 3.579 1.00 91.44 108 ALA A N 1
ATOM 832 C CA . ALA A 1 108 ? -5.262 -11.818 2.215 1.00 91.44 108 ALA A CA 1
ATOM 833 C C . ALA A 1 108 ? -4.783 -10.803 1.165 1.00 91.44 108 ALA A C 1
ATOM 835 O O . ALA A 1 108 ? -4.338 -11.190 0.087 1.00 91.44 108 ALA A O 1
ATOM 836 N N . ILE A 1 109 ? -4.788 -9.502 1.479 1.00 91.75 109 ILE A N 1
ATOM 837 C CA . ILE A 1 109 ? -4.262 -8.464 0.575 1.00 91.75 109 ILE A CA 1
ATOM 838 C C . ILE A 1 109 ? -2.751 -8.644 0.358 1.00 91.75 109 ILE A C 1
ATOM 840 O O . ILE A 1 109 ? -2.255 -8.454 -0.756 1.00 91.75 109 ILE A O 1
ATOM 844 N N . CYS A 1 110 ? -2.027 -9.112 1.382 1.00 91.31 110 CYS A N 1
ATOM 845 C CA . CYS A 1 110 ? -0.602 -9.424 1.282 1.00 91.31 110 CYS A CA 1
ATOM 846 C C . CYS A 1 110 ? -0.309 -10.520 0.240 1.00 91.31 110 CYS A C 1
ATOM 848 O O . CYS A 1 110 ? 0.828 -10.638 -0.212 1.00 91.31 110 CYS A O 1
ATOM 850 N N . ASP A 1 111 ? -1.295 -11.334 -0.166 1.00 89.88 111 ASP A N 1
ATOM 851 C CA . ASP A 1 111 ? -1.076 -12.370 -1.178 1.00 89.88 111 ASP A CA 1
ATOM 852 C C . ASP A 1 111 ? -0.805 -11.827 -2.581 1.00 89.88 111 ASP A C 1
ATOM 854 O O . ASP A 1 111 ? -0.164 -12.529 -3.364 1.00 89.88 111 ASP A O 1
ATOM 858 N N . GLY A 1 112 ? -1.198 -10.579 -2.860 1.00 85.69 112 GLY A N 1
ATOM 859 C CA . GLY A 1 112 ? -0.872 -9.871 -4.102 1.00 85.69 112 GLY A CA 1
ATOM 860 C C . GLY A 1 112 ? 0.566 -9.338 -4.179 1.00 85.69 112 GL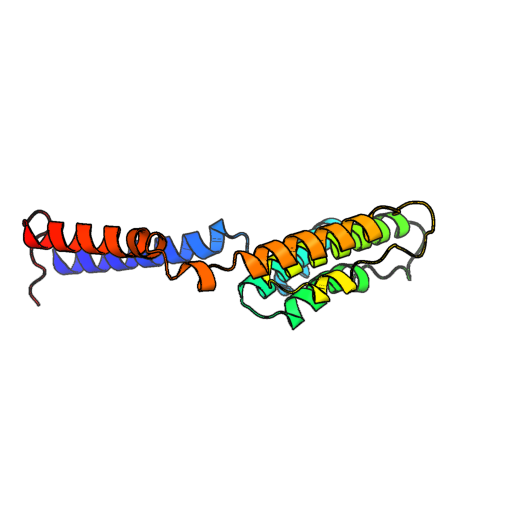Y A C 1
ATOM 861 O O . GLY A 1 112 ? 0.996 -8.870 -5.241 1.00 85.69 112 GLY A O 1
ATOM 862 N N . ILE A 1 113 ? 1.320 -9.400 -3.072 1.00 86.19 113 ILE A N 1
ATOM 863 C CA . ILE A 1 113 ? 2.752 -9.088 -3.061 1.00 86.19 113 ILE A CA 1
ATOM 864 C C . ILE A 1 113 ? 3.476 -10.237 -3.760 1.00 86.19 113 ILE A C 1
ATOM 866 O O . ILE A 1 113 ? 3.434 -11.386 -3.316 1.00 86.19 113 ILE A O 1
ATOM 870 N N . ALA A 1 114 ? 4.133 -9.917 -4.868 1.00 80.50 114 ALA A N 1
ATOM 871 C CA . ALA A 1 114 ? 4.842 -10.878 -5.698 1.00 80.50 114 ALA A CA 1
ATOM 872 C C . ALA A 1 114 ? 6.156 -10.274 -6.189 1.00 80.50 114 ALA A C 1
ATOM 874 O O . ALA A 1 114 ? 6.261 -9.051 -6.358 1.00 80.50 114 ALA A O 1
ATOM 875 N N . ASP A 1 115 ? 7.138 -11.145 -6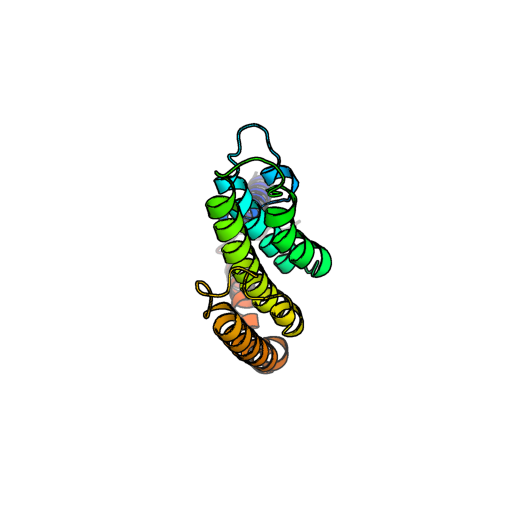.406 1.00 65.00 115 ASP A N 1
ATOM 876 C CA . ASP A 1 115 ? 8.385 -10.782 -7.067 1.00 65.00 115 ASP A CA 1
ATOM 877 C C . ASP A 1 115 ? 8.090 -10.423 -8.531 1.00 65.00 115 ASP A C 1
ATOM 879 O O . ASP A 1 115 ? 7.166 -10.960 -9.148 1.00 65.00 115 ASP A O 1
ATOM 883 N N . SER A 1 116 ? 8.869 -9.501 -9.095 1.00 59.28 116 SER A N 1
ATOM 884 C CA . SER A 1 116 ? 8.836 -9.265 -10.535 1.00 59.28 116 SER A CA 1
ATOM 885 C C . SER A 1 116 ? 9.432 -10.478 -11.261 1.00 59.28 116 SER A C 1
ATOM 887 O O . SER A 1 116 ? 10.389 -11.081 -10.774 1.00 59.28 116 SER A O 1
ATOM 889 N N . ASP A 1 117 ? 8.940 -10.806 -12.462 1.00 52.78 117 ASP A N 1
ATOM 890 C CA . ASP A 1 117 ? 9.494 -11.880 -13.318 1.00 52.78 117 ASP A CA 1
ATOM 891 C C . ASP A 1 117 ? 10.983 -11.664 -13.709 1.00 52.78 117 ASP A C 1
ATOM 893 O O . ASP A 1 117 ? 11.611 -12.498 -14.363 1.00 52.78 117 ASP A O 1
ATOM 897 N N . LEU A 1 118 ? 11.598 -10.557 -13.279 1.00 51.75 118 LEU A N 1
ATOM 898 C CA . LEU A 1 118 ? 13.023 -10.263 -13.406 1.00 51.75 118 LEU A CA 1
ATOM 899 C C . LEU A 1 118 ? 13.794 -10.951 -12.263 1.00 51.75 118 LEU A C 1
ATOM 901 O O . LEU A 1 118 ? 14.220 -10.318 -11.294 1.00 51.75 118 LEU A O 1
ATOM 905 N N . GLY A 1 119 ? 13.950 -12.272 -12.407 1.00 41.78 119 GLY A N 1
ATOM 906 C CA . GLY A 1 119 ? 14.369 -13.278 -11.415 1.00 41.78 119 GLY A CA 1
ATOM 907 C C . GLY A 1 119 ? 15.724 -13.150 -10.699 1.00 41.78 119 GLY A C 1
ATOM 908 O O . GLY A 1 119 ? 16.336 -14.170 -10.393 1.00 41.78 119 GLY A O 1
ATOM 909 N N . TRP A 1 120 ? 16.213 -11.948 -10.390 1.00 42.03 120 TRP A N 1
ATOM 910 C CA . TRP A 1 120 ? 17.420 -11.764 -9.571 1.00 42.03 120 TRP A CA 1
ATOM 911 C C . TRP A 1 120 ? 17.426 -10.526 -8.659 1.00 42.03 120 TRP A C 1
ATOM 913 O O . TRP A 1 120 ? 18.292 -10.446 -7.790 1.00 42.03 120 TRP A O 1
ATOM 923 N N . ALA A 1 121 ? 16.487 -9.578 -8.797 1.00 45.97 121 ALA A N 1
ATOM 924 C CA . ALA A 1 121 ? 16.605 -8.271 -8.131 1.00 45.97 121 ALA A CA 1
ATOM 925 C C . ALA A 1 121 ? 15.630 -8.014 -6.966 1.00 45.97 121 ALA A C 1
ATOM 927 O O . ALA A 1 121 ? 15.854 -7.082 -6.197 1.00 45.97 121 ALA A O 1
ATOM 928 N N . ILE A 1 122 ? 14.581 -8.824 -6.781 1.00 52.97 122 ILE A N 1
ATOM 929 C CA . ILE A 1 122 ? 13.623 -8.631 -5.680 1.00 52.97 122 ILE A CA 1
ATOM 930 C C . ILE A 1 122 ? 13.424 -9.939 -4.911 1.00 52.97 122 ILE A C 1
ATOM 932 O O . ILE A 1 122 ? 12.317 -10.404 -4.760 1.00 52.97 122 ILE A O 1
ATOM 936 N N . GLN A 1 123 ? 14.477 -10.519 -4.327 1.00 55.28 123 GLN A N 1
ATOM 937 C CA . GLN A 1 123 ? 14.300 -11.565 -3.291 1.00 55.28 123 GLN A CA 1
ATOM 938 C C . GLN A 1 123 ? 13.572 -11.041 -2.029 1.00 55.28 123 GLN A C 1
ATOM 940 O O . GLN A 1 123 ? 13.295 -11.785 -1.088 1.00 55.28 123 GLN A O 1
ATOM 945 N N . GLY A 1 124 ? 13.275 -9.739 -1.995 1.00 66.69 124 GLY A N 1
ATOM 946 C CA . GLY A 1 124 ? 12.582 -9.076 -0.910 1.00 66.69 124 GLY A CA 1
ATOM 947 C C . GLY A 1 124 ? 11.066 -9.248 -0.913 1.00 66.69 124 GLY A C 1
ATOM 948 O O . GLY A 1 124 ? 10.514 -9.153 0.173 1.00 66.69 124 GLY A O 1
ATOM 949 N N . ALA A 1 125 ? 10.364 -9.511 -2.029 1.00 76.88 125 ALA A N 1
ATOM 950 C CA . ALA A 1 125 ? 8.895 -9.447 -1.988 1.00 76.88 125 ALA A CA 1
ATOM 951 C C . ALA A 1 125 ? 8.288 -10.631 -1.230 1.00 76.88 125 ALA A C 1
ATOM 953 O O . ALA A 1 125 ? 7.344 -10.427 -0.472 1.00 76.88 125 ALA A O 1
ATOM 954 N N . ALA A 1 126 ? 8.883 -11.824 -1.318 1.00 80.44 126 ALA A N 1
ATOM 955 C CA . ALA A 1 126 ? 8.545 -12.939 -0.428 1.00 80.44 126 ALA A CA 1
ATOM 956 C C . ALA A 1 126 ? 8.720 -12.566 1.060 1.00 80.44 126 ALA A C 1
ATOM 958 O O . ALA A 1 126 ? 7.817 -12.769 1.868 1.00 80.44 126 ALA A O 1
ATOM 959 N N . THR A 1 127 ? 9.839 -11.920 1.411 1.00 82.88 127 THR A N 1
ATOM 960 C CA . THR A 1 127 ? 10.089 -11.454 2.789 1.00 82.88 127 THR A CA 1
ATOM 961 C C . THR A 1 127 ? 9.097 -10.362 3.205 1.00 82.88 127 THR A C 1
ATOM 963 O O . THR A 1 127 ? 8.576 -10.386 4.317 1.00 82.88 127 THR A O 1
ATOM 966 N N . THR A 1 128 ? 8.797 -9.413 2.317 1.00 83.56 128 THR A N 1
ATOM 967 C CA . THR A 1 128 ? 7.814 -8.347 2.542 1.00 83.56 128 THR A CA 1
ATOM 968 C C . THR A 1 128 ? 6.415 -8.923 2.709 1.00 83.56 128 THR A C 1
ATOM 970 O O . THR A 1 128 ? 5.672 -8.456 3.564 1.00 83.56 128 THR A O 1
ATOM 973 N N . LYS A 1 129 ? 6.060 -9.962 1.949 1.00 87.00 129 LYS A N 1
ATOM 974 C CA . LYS A 1 129 ? 4.797 -10.690 2.074 1.00 87.00 129 LYS A CA 1
ATOM 975 C C . LYS A 1 129 ? 4.682 -11.383 3.429 1.00 87.00 129 LYS A C 1
ATOM 977 O O . LYS A 1 129 ? 3.668 -11.214 4.104 1.00 87.00 129 LYS A O 1
ATOM 982 N N . ASP A 1 130 ? 5.717 -12.097 3.858 1.00 87.44 130 ASP A N 1
ATOM 983 C CA . ASP A 1 130 ? 5.733 -12.751 5.171 1.00 87.44 130 ASP A CA 1
ATOM 984 C C . ASP A 1 130 ? 5.669 -11.722 6.310 1.00 87.44 130 ASP A C 1
ATOM 986 O O . ASP A 1 130 ? 4.912 -11.883 7.272 1.00 87.44 130 ASP A O 1
ATOM 990 N N . LEU A 1 131 ? 6.407 -10.616 6.177 1.00 87.94 131 LEU A N 1
ATOM 991 C CA . LEU A 1 131 ? 6.362 -9.503 7.121 1.00 87.94 131 LEU A CA 1
ATOM 992 C C . LEU A 1 131 ? 4.977 -8.842 7.153 1.00 87.94 131 LEU A C 1
ATOM 994 O O . LEU A 1 131 ? 4.481 -8.541 8.237 1.00 87.94 131 LEU A O 1
ATOM 998 N N . CYS A 1 132 ? 4.348 -8.653 5.989 1.00 90.31 132 CYS A N 1
ATOM 999 C CA . CYS A 1 132 ? 2.997 -8.113 5.840 1.00 90.31 132 CYS A CA 1
ATOM 1000 C C . CYS A 1 132 ? 2.008 -8.957 6.632 1.00 90.31 132 CYS A C 1
ATOM 1002 O O . CYS A 1 132 ? 1.363 -8.449 7.547 1.00 90.31 132 CYS A O 1
ATOM 1004 N N . LYS A 1 133 ? 1.958 -10.265 6.350 1.00 92.06 133 LYS A N 1
ATOM 1005 C CA . LYS A 1 133 ? 1.050 -11.195 7.028 1.00 92.06 133 LYS A CA 1
ATOM 1006 C C . LYS A 1 133 ? 1.270 -11.189 8.535 1.00 92.06 133 LYS A C 1
ATOM 1008 O O . LYS A 1 133 ? 0.329 -10.954 9.281 1.00 92.06 133 LYS A O 1
ATOM 1013 N N . SER A 1 134 ? 2.522 -11.313 8.976 1.00 90.12 134 SER A N 1
ATOM 1014 C CA . SER A 1 134 ? 2.880 -11.290 10.400 1.00 90.12 134 SER A CA 1
ATOM 1015 C C . SER A 1 134 ? 2.449 -9.999 11.109 1.00 90.12 134 SER A C 1
ATOM 1017 O O . SER A 1 134 ? 1.953 -10.037 12.236 1.00 90.12 134 SER A O 1
ATOM 1019 N N . GLN A 1 135 ? 2.608 -8.834 10.473 1.00 89.00 135 GLN A N 1
ATOM 1020 C CA . GLN A 1 135 ? 2.167 -7.568 11.063 1.00 89.00 135 GLN A CA 1
ATOM 1021 C C . GLN A 1 135 ? 0.650 -7.413 11.062 1.00 89.00 135 GLN A C 1
ATOM 1023 O O . GLN A 1 135 ? 0.097 -6.943 12.056 1.00 89.00 135 GLN A O 1
ATOM 1028 N N . VAL A 1 136 ? -0.021 -7.804 9.981 1.00 89.56 136 VAL A N 1
ATOM 1029 C CA . VAL A 1 136 ? -1.478 -7.716 9.873 1.00 89.56 136 VAL A CA 1
ATOM 1030 C C . VAL A 1 136 ? -2.150 -8.659 10.866 1.00 89.56 136 VAL A C 1
ATOM 1032 O O . VAL A 1 136 ? -3.010 -8.209 11.612 1.00 89.56 136 VAL A O 1
ATOM 1035 N N . GLU A 1 137 ? -1.680 -9.899 11.001 1.00 86.94 137 GLU A N 1
ATOM 1036 C CA . GLU A 1 137 ? -2.161 -10.845 12.018 1.00 86.94 137 GLU A CA 1
ATOM 1037 C C . GLU A 1 137 ? -1.999 -10.281 13.439 1.00 86.94 137 GLU A C 1
ATOM 1039 O O . GLU A 1 137 ? -2.907 -10.367 14.266 1.00 86.94 137 GLU A O 1
ATOM 1044 N N . ARG A 1 138 ? -0.866 -9.627 13.737 1.00 82.69 138 ARG A N 1
ATOM 1045 C CA . ARG A 1 138 ? -0.675 -8.936 15.025 1.00 82.69 138 ARG A CA 1
ATOM 1046 C C . ARG A 1 138 ? -1.642 -7.769 15.210 1.00 82.69 138 ARG A C 1
ATOM 1048 O O . ARG A 1 138 ? -2.042 -7.500 16.339 1.00 82.69 138 ARG A O 1
ATOM 1055 N N . LEU A 1 139 ? -1.992 -7.044 14.150 1.00 81.06 139 LEU A N 1
ATOM 1056 C CA . LEU A 1 139 ? -2.952 -5.937 14.207 1.00 81.06 139 LEU A CA 1
ATOM 1057 C C . LEU A 1 139 ? -4.397 -6.431 14.343 1.00 81.06 139 LEU A C 1
ATOM 1059 O O . LEU A 1 139 ? -5.177 -5.801 15.053 1.00 81.06 139 LEU A O 1
ATOM 1063 N N . GLU A 1 140 ? -4.739 -7.556 13.717 1.00 72.44 140 GLU A N 1
ATOM 1064 C CA . GLU A 1 140 ? -6.014 -8.256 13.897 1.00 72.44 140 GLU A CA 1
ATOM 1065 C C . GLU A 1 140 ? -6.163 -8.737 15.350 1.00 72.44 140 GLU A C 1
ATOM 1067 O O . GLU A 1 140 ? -7.205 -8.529 15.971 1.00 72.44 140 GLU A O 1
ATOM 1072 N N . GLN A 1 141 ? -5.096 -9.284 15.942 1.00 68.62 141 GLN A N 1
ATOM 1073 C CA . GLN A 1 141 ? -5.078 -9.701 17.350 1.00 68.62 141 GLN A CA 1
ATOM 1074 C C . GLN A 1 141 ? -5.151 -8.514 18.329 1.00 68.62 141 GLN A C 1
ATOM 1076 O O . GLN A 1 141 ? -5.821 -8.605 19.357 1.00 68.62 141 GLN A O 1
ATOM 1081 N N . ASN A 1 142 ? -4.508 -7.388 17.999 1.00 62.16 142 ASN A N 1
ATOM 1082 C CA . ASN A 1 142 ? -4.493 -6.158 18.805 1.00 62.16 142 ASN A CA 1
ATOM 1083 C C . ASN A 1 142 ? -5.600 -5.159 18.421 1.00 62.16 142 ASN A C 1
ATOM 1085 O O . ASN A 1 142 ? -5.498 -3.967 18.728 1.00 62.16 142 ASN A O 1
ATOM 1089 N N . ASN A 1 143 ? -6.640 -5.606 17.714 1.00 56.28 143 ASN A N 1
ATOM 1090 C CA . ASN A 1 143 ? -7.679 -4.720 17.217 1.00 56.28 143 ASN A CA 1
ATOM 1091 C C . ASN A 1 143 ? -8.409 -4.028 18.385 1.00 56.28 143 ASN A C 1
ATOM 1093 O O . ASN A 1 143 ? -8.750 -4.654 19.387 1.00 56.28 143 ASN A O 1
ATOM 1097 N N . LEU A 1 144 ? -8.652 -2.720 18.255 1.00 44.88 144 LEU A N 1
ATOM 1098 C CA . LEU A 1 144 ? -9.218 -1.857 19.302 1.00 44.88 144 LEU A CA 1
ATOM 1099 C C . LEU A 1 144 ? -10.602 -2.316 19.798 1.00 44.88 144 LEU A C 1
ATOM 1101 O O . LEU A 1 144 ? -11.010 -1.951 20.897 1.00 44.88 144 LEU A O 1
ATOM 1105 N N . GLU A 1 145 ? -11.298 -3.136 19.011 1.00 48.94 145 GLU A N 1
ATOM 1106 C CA . GLU A 1 145 ? -12.549 -3.801 19.390 1.00 48.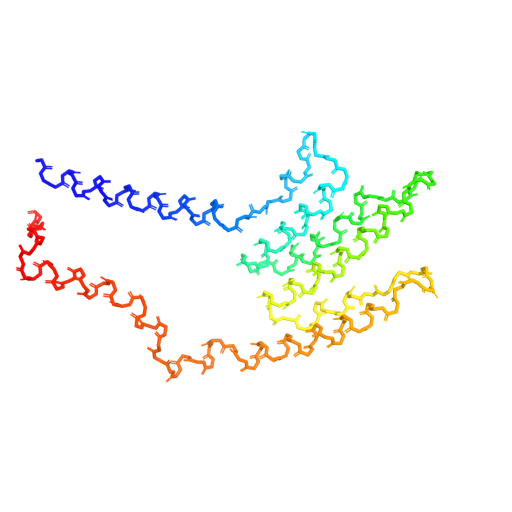94 145 GLU A CA 1
ATOM 1107 C C . GLU A 1 145 ? -12.352 -4.815 20.533 1.00 48.94 145 GLU A C 1
ATOM 1109 O O . GLU A 1 145 ? -13.201 -4.888 21.414 1.00 48.94 145 GLU A O 1
ATOM 1114 N N . ASN A 1 146 ? -11.194 -5.487 20.626 1.00 47.34 146 ASN A N 1
ATOM 1115 C CA . ASN A 1 146 ? -10.818 -6.284 21.807 1.00 47.34 146 ASN A CA 1
ATOM 1116 C C . ASN A 1 146 ? -10.385 -5.406 22.998 1.00 47.34 146 ASN A C 1
ATOM 1118 O O . ASN A 1 146 ? -10.433 -5.841 24.144 1.00 47.34 146 ASN A O 1
ATOM 1122 N N . TYR A 1 147 ? -9.974 -4.157 22.751 1.00 39.09 147 TYR A N 1
ATOM 1123 C CA . TYR A 1 147 ? -9.584 -3.185 23.783 1.00 39.09 147 TYR A CA 1
ATOM 1124 C C . TYR A 1 147 ? -10.753 -2.345 24.318 1.00 39.09 147 TYR A C 1
ATOM 1126 O O . TYR A 1 147 ? -10.561 -1.585 25.270 1.00 39.09 147 TYR A O 1
ATOM 1134 N N . GLN A 1 148 ? -11.966 -2.466 23.763 1.00 40.72 148 GLN A N 1
ATOM 1135 C CA . GLN A 1 148 ? -13.154 -1.796 24.311 1.00 40.72 148 GLN A CA 1
ATOM 1136 C C . GLN A 1 148 ? -13.523 -2.279 25.727 1.00 40.72 148 GLN A C 1
ATOM 1138 O O . GLN A 1 148 ? -14.255 -1.577 26.423 1.00 40.72 148 GLN A O 1
ATOM 1143 N N . GLU A 1 149 ? -12.938 -3.376 26.219 1.00 42.84 149 GLU A N 1
ATOM 1144 C CA . GLU A 1 149 ? -12.980 -3.741 27.644 1.00 42.84 149 GLU A CA 1
ATOM 1145 C C . GLU A 1 149 ? -12.079 -2.866 28.549 1.00 42.84 149 GLU A C 1
ATOM 1147 O O . GLU A 1 149 ? -12.222 -2.878 29.772 1.00 42.84 149 GLU A O 1
ATOM 1152 N N . HIS A 1 150 ? -11.189 -2.035 27.992 1.00 44.66 150 HIS A N 1
ATOM 1153 C CA . HIS A 1 150 ? -10.241 -1.207 28.749 1.00 44.66 150 HIS A CA 1
ATOM 1154 C C . HIS A 1 150 ? -10.265 0.282 28.343 1.00 44.66 150 HIS A C 1
ATOM 1156 O O . HIS A 1 150 ? -9.262 0.842 27.915 1.00 44.66 150 HIS A O 1
ATOM 1162 N N . GLY A 1 151 ? -11.432 0.923 28.511 1.00 46.16 151 GLY A N 1
ATOM 1163 C CA . GLY A 1 151 ? -11.724 2.286 29.027 1.00 46.16 151 GLY A CA 1
ATOM 1164 C C . GLY A 1 151 ? -10.895 3.554 28.706 1.00 46.16 151 GLY A C 1
ATOM 1165 O O . GLY A 1 151 ? -11.343 4.645 29.057 1.00 46.16 151 GLY A O 1
ATOM 1166 N N . LEU A 1 152 ? -9.724 3.495 28.070 1.00 45.28 152 LEU A N 1
ATOM 1167 C CA . LEU A 1 152 ? -8.794 4.633 27.974 1.00 45.28 152 LEU A CA 1
ATOM 1168 C C . LEU A 1 152 ? -9.060 5.555 26.774 1.00 45.28 152 LEU A C 1
ATOM 1170 O O . LEU A 1 152 ? -8.909 6.768 26.894 1.00 45.28 152 LEU A O 1
ATOM 1174 N N . CYS A 1 153 ? -9.536 5.033 25.640 1.00 43.44 153 CYS A N 1
ATOM 1175 C CA . CYS A 1 153 ? -9.894 5.878 24.489 1.00 43.44 153 CYS A CA 1
ATOM 1176 C C . CYS A 1 153 ? -11.210 6.646 24.700 1.00 43.44 153 CYS A C 1
ATOM 1178 O O . CYS A 1 153 ? -11.356 7.761 24.199 1.00 43.44 153 CYS A O 1
ATOM 1180 N N . ALA A 1 154 ? -12.132 6.110 25.508 1.00 47.38 154 ALA A N 1
ATOM 1181 C CA . ALA A 1 154 ? -13.333 6.832 25.922 1.00 47.38 154 ALA A CA 1
ATOM 1182 C C . ALA A 1 154 ? -12.976 8.088 26.738 1.00 47.38 154 ALA A C 1
ATOM 1184 O O . ALA A 1 154 ? -13.609 9.127 26.574 1.00 47.38 154 ALA A O 1
ATOM 1185 N N . LEU A 1 155 ? -11.911 8.041 27.547 1.00 47.44 155 LEU A N 1
ATOM 1186 C CA . LEU A 1 155 ? -11.443 9.201 28.306 1.00 47.44 155 LEU A CA 1
ATOM 1187 C C . LEU A 1 155 ? -11.010 10.356 27.395 1.00 47.44 155 LEU A C 1
ATOM 1189 O O . LEU A 1 155 ? -11.359 11.490 27.690 1.00 47.44 155 LEU A O 1
ATOM 1193 N N . VAL A 1 156 ? -10.346 10.114 26.261 1.00 52.75 156 VAL A N 1
ATOM 1194 C CA . VAL A 1 156 ? -9.879 11.207 25.377 1.00 52.75 156 VAL A CA 1
ATOM 1195 C C . VAL A 1 156 ? -11.037 11.949 24.697 1.00 52.75 156 VAL A C 1
ATOM 1197 O O . VAL A 1 156 ? -10.944 13.155 24.486 1.00 52.75 156 VAL A O 1
ATOM 1200 N N . LEU A 1 157 ? -12.150 11.269 24.408 1.00 54.78 157 LEU A N 1
ATOM 1201 C CA . LEU A 1 157 ? -13.353 11.894 23.838 1.00 54.78 157 LEU A CA 1
ATOM 1202 C C . LEU A 1 157 ? -14.273 12.505 24.905 1.00 54.78 157 LEU A C 1
ATOM 1204 O O . LEU A 1 157 ? -14.900 13.536 24.667 1.00 54.78 157 LEU A O 1
ATOM 1208 N N . ILE A 1 158 ? -14.342 11.901 26.094 1.00 57.22 158 ILE A N 1
ATOM 1209 C CA . ILE A 1 158 ? -15.217 12.352 27.184 1.00 57.22 158 ILE A CA 1
ATOM 1210 C C . ILE A 1 158 ? -14.592 13.523 27.958 1.00 57.22 158 ILE A C 1
ATOM 1212 O O . ILE A 1 158 ? -15.313 14.412 28.407 1.00 57.22 158 ILE A O 1
ATOM 1216 N N . PHE A 1 159 ? -13.264 13.577 28.100 1.00 56.22 159 PHE A N 1
ATOM 1217 C CA . PHE A 1 159 ? -12.583 14.604 28.897 1.00 56.22 159 PHE A CA 1
ATOM 1218 C C . PHE A 1 159 ? -12.767 16.037 28.361 1.00 56.22 159 PHE A C 1
ATOM 1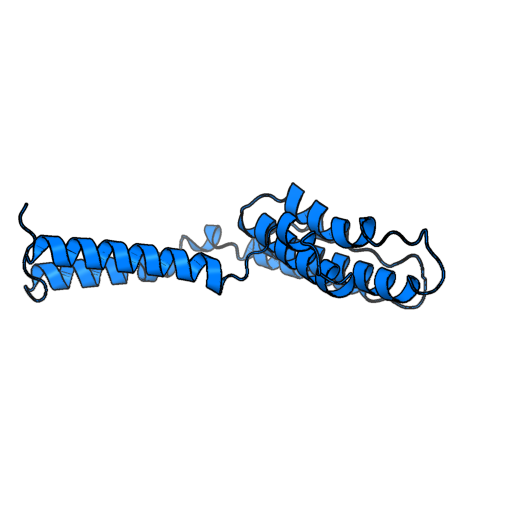220 O O . PHE A 1 159 ? -13.069 16.922 29.164 1.00 56.22 159 PHE A O 1
ATOM 1227 N N . PRO A 1 160 ? -12.693 16.307 27.039 1.00 62.19 160 PRO A N 1
ATOM 1228 C CA . PRO A 1 160 ? -12.995 17.629 26.490 1.00 62.19 160 PRO A CA 1
ATOM 1229 C C . PRO A 1 160 ? -14.454 18.035 26.735 1.00 62.19 160 PRO A C 1
ATOM 1231 O O . PRO A 1 160 ? -14.723 19.169 27.130 1.00 62.19 160 PRO A O 1
ATOM 1234 N N . LEU A 1 161 ? -15.398 17.098 26.573 1.00 62.03 161 LEU A N 1
ATOM 1235 C CA . LEU A 1 161 ? -16.824 17.327 26.829 1.00 62.03 161 LEU A CA 1
ATOM 1236 C C . LEU A 1 161 ? -17.103 17.610 28.314 1.00 62.03 161 LEU A C 1
ATOM 1238 O O . LEU A 1 161 ? -17.870 18.519 28.634 1.00 62.03 161 LEU A O 1
ATOM 1242 N N . LEU A 1 162 ? -16.441 16.891 29.226 1.00 63.69 162 LEU A N 1
ATOM 1243 C CA . LEU A 1 162 ? -16.521 17.126 30.670 1.00 63.69 162 LEU A CA 1
ATOM 1244 C C . LEU A 1 162 ? -15.930 18.479 31.070 1.00 63.69 162 LEU A C 1
ATOM 1246 O O . LEU A 1 162 ? -16.540 19.188 31.866 1.00 63.69 162 LEU A O 1
ATOM 1250 N N . LEU A 1 163 ? -14.780 18.868 30.513 1.00 67.06 163 LEU A N 1
ATOM 1251 C CA . LEU A 1 163 ? -14.172 20.173 30.786 1.00 67.06 163 LEU A CA 1
ATOM 1252 C C . LEU A 1 163 ? -15.075 21.326 30.334 1.00 67.06 163 LEU A C 1
ATOM 1254 O O . LEU A 1 163 ? -15.230 22.300 31.070 1.00 67.06 163 LEU A O 1
ATOM 1258 N N . VAL A 1 164 ? -15.728 21.196 29.175 1.00 68.38 164 VAL A N 1
ATOM 1259 C CA . VAL A 1 164 ? -16.709 22.181 28.696 1.00 68.38 164 VAL A CA 1
ATOM 1260 C C . VAL A 1 164 ? -17.939 22.217 29.607 1.00 68.38 164 VAL A C 1
ATOM 1262 O O . VAL A 1 164 ? -18.365 23.299 30.009 1.00 68.38 164 VAL A O 1
ATOM 1265 N N . ALA A 1 165 ? -18.480 21.062 30.005 1.00 66.62 165 ALA A N 1
ATOM 1266 C CA . ALA A 1 165 ? -19.623 20.997 30.917 1.00 66.62 165 ALA A CA 1
ATOM 1267 C C . ALA A 1 165 ? -19.313 21.618 32.294 1.00 66.62 165 ALA A C 1
ATOM 1269 O O . ALA A 1 165 ? -20.139 22.346 32.850 1.00 66.62 165 ALA A O 1
ATOM 1270 N N . ILE A 1 166 ? -18.110 21.383 32.828 1.00 72.56 166 ILE A N 1
ATOM 1271 C CA . ILE A 1 166 ? -17.638 21.996 34.075 1.00 72.56 166 ILE A CA 1
ATOM 1272 C C . ILE A 1 166 ? -17.473 23.507 33.895 1.00 72.56 166 ILE A C 1
ATOM 1274 O O . ILE A 1 166 ? -17.968 24.250 34.734 1.00 72.56 166 ILE A O 1
ATOM 1278 N N . ALA A 1 167 ? -16.859 23.974 32.804 1.00 64.69 167 ALA A N 1
ATOM 1279 C CA . ALA A 1 167 ? -16.660 25.401 32.536 1.00 64.69 167 ALA A CA 1
ATOM 1280 C C . ALA A 1 167 ? -17.978 26.185 32.367 1.00 64.69 167 ALA A C 1
ATOM 1282 O O . ALA A 1 167 ? -18.061 27.347 32.773 1.00 64.69 167 ALA A O 1
ATOM 1283 N N . VAL A 1 168 ? -19.018 25.553 31.809 1.00 67.19 168 VAL A N 1
ATOM 1284 C CA . VAL A 1 168 ? -20.381 26.113 31.752 1.00 67.19 168 VAL A CA 1
ATOM 1285 C C . VAL A 1 168 ? -21.005 26.160 33.149 1.00 67.19 168 VAL A C 1
ATOM 1287 O O . VAL A 1 168 ? -21.564 27.181 33.542 1.00 67.19 168 VAL A O 1
ATOM 1290 N N . ARG A 1 169 ? -20.875 25.086 33.938 1.00 68.25 169 ARG A N 1
ATOM 1291 C CA . ARG A 1 169 ? -21.461 25.004 35.287 1.00 68.25 169 ARG A CA 1
ATOM 1292 C C . ARG A 1 169 ? -20.786 25.931 36.302 1.00 68.25 169 ARG A C 1
ATOM 1294 O O . ARG A 1 169 ? -21.463 26.446 37.185 1.00 68.25 169 ARG A O 1
ATOM 1301 N N . THR A 1 170 ? -19.476 26.145 36.200 1.00 70.06 170 THR A N 1
ATOM 1302 C CA . THR A 1 170 ? -18.717 27.040 37.092 1.00 70.06 170 THR A CA 1
ATOM 1303 C C . THR A 1 170 ? -18.796 28.510 36.676 1.00 70.06 170 THR A C 1
ATOM 1305 O O . THR A 1 170 ? -18.210 29.361 37.341 1.00 70.06 170 THR A O 1
ATOM 1308 N N . GLY A 1 171 ? -19.538 28.834 35.608 1.00 57.06 171 GLY A N 1
ATOM 1309 C CA . GLY A 1 171 ? -19.774 30.211 35.172 1.00 57.06 171 GLY A CA 1
ATOM 1310 C C . GLY A 1 171 ? -18.570 30.881 34.505 1.00 57.06 171 GLY A C 1
ATOM 1311 O O . GLY A 1 171 ? -18.597 32.091 34.289 1.00 57.06 171 GLY A O 1
ATOM 1312 N N . ILE A 1 172 ? -17.531 30.113 34.153 1.00 58.75 172 ILE A N 1
ATOM 1313 C CA . ILE A 1 172 ? -16.393 30.595 33.352 1.00 58.75 172 ILE A CA 1
ATOM 1314 C C . ILE A 1 172 ? -16.868 30.904 31.922 1.00 58.75 172 ILE A C 1
ATOM 1316 O O . ILE A 1 172 ? -16.410 31.862 31.301 1.00 58.75 172 ILE A O 1
ATOM 1320 N N . ILE A 1 173 ? -17.844 30.135 31.425 1.00 53.72 173 ILE A N 1
ATOM 1321 C CA . ILE A 1 173 ? -18.570 30.399 30.180 1.00 53.72 173 ILE A CA 1
ATOM 1322 C C . ILE A 1 173 ? -19.996 30.837 30.553 1.00 53.72 173 ILE A C 1
ATOM 1324 O O . ILE A 1 173 ? -20.706 30.067 31.202 1.00 53.72 173 ILE A O 1
ATOM 1328 N N . PRO A 1 174 ? -20.455 32.046 30.179 1.00 48.00 174 PRO A N 1
ATOM 1329 C CA . PRO A 1 174 ? -21.808 32.482 30.504 1.00 48.00 174 PRO A CA 1
ATOM 1330 C C . PRO A 1 174 ? -22.843 31.580 29.818 1.00 48.00 174 PRO A C 1
ATOM 1332 O O . PRO A 1 174 ? -22.785 31.386 28.604 1.00 48.00 174 PRO A O 1
ATOM 1335 N N . GLU A 1 175 ? -23.791 31.066 30.609 1.00 50.47 175 GLU A N 1
ATOM 1336 C CA . GLU A 1 175 ? -24.965 30.297 30.177 1.00 50.47 175 GLU A CA 1
ATOM 1337 C C . GLU A 1 175 ? -25.562 30.878 28.884 1.00 50.47 175 GLU A C 1
ATOM 1339 O O . GLU A 1 175 ? -26.118 31.984 28.870 1.00 50.47 175 GLU A O 1
ATOM 1344 N N . ILE A 1 176 ? -25.500 30.120 27.787 1.00 54.41 176 ILE A N 1
ATOM 1345 C CA . ILE A 1 176 ? -26.342 30.388 26.622 1.00 54.41 176 ILE A CA 1
ATOM 1346 C C . ILE A 1 176 ? -27.730 29.855 26.982 1.00 54.41 176 ILE A C 1
ATOM 1348 O O . ILE A 1 176 ? -28.095 28.744 26.613 1.00 54.41 176 ILE A O 1
ATOM 1352 N N . ARG A 1 177 ? -28.511 30.631 27.743 1.00 47.09 177 ARG A N 1
ATOM 1353 C CA . ARG A 1 177 ? -29.962 30.392 27.794 1.00 47.09 177 ARG A CA 1
ATOM 1354 C C . ARG A 1 177 ? -30.516 30.531 26.374 1.00 47.09 177 ARG A C 1
ATOM 1356 O O . ARG A 1 177 ? -29.998 31.400 25.668 1.00 47.09 177 ARG A O 1
ATOM 1363 N N . PRO A 1 178 ? -31.499 29.723 25.947 1.00 47.75 178 PRO A N 1
ATOM 1364 C CA . PRO A 1 178 ? -32.239 29.930 24.702 1.00 47.75 178 PRO A CA 1
ATOM 1365 C C . PRO A 1 178 ? -33.052 31.231 24.716 1.00 47.75 178 PRO A C 1
ATOM 1367 O O . PRO A 1 178 ? -33.194 31.869 25.783 1.00 47.75 178 PRO A O 1
#

Foldseek 3Di:
DVVVVVVVVVVCVVCVVVVCVVVVLLAAALVNLVDPPQDLQNSLVRLLSNLLNCLLVVNLPSSLVSLCVSLVVLDPPDDDPSPVSNVVSLVSSLVSLLSSCQSNLPLVSLVPQDDDPPPPDPPPSVVSSVVSNVNSVVCVVVPCVVVVVPPDVVCVVVVVVVVVVVCPVVCVDDDPDD

Secondary structure (DSSP, 8-state):
-HHHHHHHHHHHHHHHHHHHHHHHTT---HHHHSSTT--HHHHHHHHHHHHHHHHHTT-HHHHHHHHHHHHHTT-S-S-SSHHHHHHHHHHHHHHHHHHHHHHHT-TTGGGG----SSTTS-THHHHHHHHHHHHHHHHHHT-TTGGGGS-HHHHHHHHHHHHHHHHHHTTSS-----

Radius of gyration: 23.04 Å; chains: 1; bounding box: 50×53×63 Å

Sequence (178 aa):
MKRVLATLLFVLLFAGTFGCLNSTFGLKTFEDCEAPGVSDTEKIECYHLAAMSAAYAGDKTQAVLGCYAAMYEIDPMHEEKKDDLWKRAQIEKNNCLYDVAKIAKDSAICDGIADSDLGWAIQGAATTKDLCKSQVERLEQNNLENYQEHGLCALVLIFPLLLVAIAVRTGIIPEIRP

pLDDT: mean 71.42, std 16.93, range [39.09, 93.31]